Protein AF-A0A2K8UDX4-F1 (afdb_monomer_lite)

Foldseek 3Di:
DDDDDDDDDQDPVRDDDDDDDPPDDDDDDDDDDDDDDDPVPVPCDPVNVVVVPDDDPPPPDD

R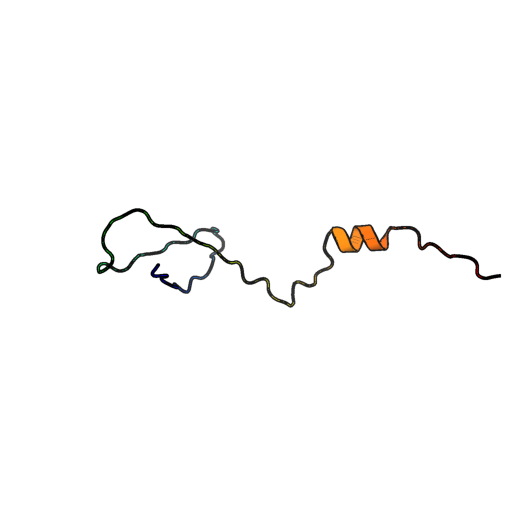adius of gyration: 22.61 Å; chains: 1; bounding box: 36×40×63 Å

Secondary structure (DSSP, 8-state):
-----------TT--------TTSPSS-----------TT-----HHHHHHHTSPP------

Organism: NCBI:txid1166950

Structure (mmCIF, N/CA/C/O backbone):
data_AF-A0A2K8UDX4-F1
#
_entry.id   AF-A0A2K8UDX4-F1
#
loop_
_atom_site.group_PDB
_atom_site.id
_atom_site.type_symbol
_atom_site.label_atom_id
_atom_site.label_alt_id
_atom_site.label_comp_id
_atom_site.label_asym_id
_atom_site.label_entity_id
_atom_site.label_seq_id
_atom_site.pdbx_PDB_ins_code
_atom_site.Cartn_x
_atom_site.Cartn_y
_atom_site.Cartn_z
_atom_site.occupancy
_atom_site.B_iso_or_equiv
_atom_site.auth_seq_id
_atom_site.auth_comp_id
_atom_site.auth_asym_id
_atom_site.auth_atom_id
_atom_site.pdbx_PDB_model_num
ATOM 1 N N . MET A 1 1 ? -17.561 -7.257 2.951 1.00 56.59 1 MET A N 1
ATOM 2 C CA . MET A 1 1 ? -16.184 -6.722 3.019 1.00 56.59 1 MET A CA 1
ATOM 3 C C . MET A 1 1 ? -16.220 -5.314 2.463 1.00 56.59 1 MET A C 1
ATOM 5 O O . MET A 1 1 ? -16.767 -5.145 1.383 1.00 56.59 1 MET A O 1
ATOM 9 N N . GLN A 1 2 ? -15.717 -4.331 3.205 1.00 66.88 2 GLN A N 1
ATOM 10 C CA . GLN A 1 2 ? -15.582 -2.951 2.736 1.00 66.88 2 GLN A CA 1
ATOM 11 C C . GLN A 1 2 ? -14.110 -2.728 2.388 1.00 66.88 2 GLN A C 1
ATOM 13 O O . GLN A 1 2 ? -13.243 -3.050 3.198 1.00 66.88 2 GLN A O 1
ATOM 18 N N . ALA A 1 3 ? -13.836 -2.252 1.177 1.00 71.88 3 ALA A N 1
ATOM 19 C CA . ALA A 1 3 ? -12.496 -1.884 0.740 1.00 71.88 3 ALA A CA 1
ATOM 20 C C . ALA A 1 3 ? -12.390 -0.357 0.728 1.00 71.88 3 ALA A C 1
ATOM 22 O O . ALA A 1 3 ? -13.340 0.322 0.339 1.00 71.88 3 ALA A O 1
ATOM 23 N N . ILE A 1 4 ? -11.256 0.167 1.187 1.00 76.62 4 ILE A N 1
ATOM 24 C CA . ILE A 1 4 ? -10.935 1.591 1.114 1.00 76.62 4 ILE A CA 1
ATOM 25 C C . ILE A 1 4 ? -9.814 1.716 0.095 1.00 76.62 4 ILE A C 1
ATOM 27 O O . ILE A 1 4 ? -8.738 1.152 0.289 1.00 76.62 4 ILE A O 1
ATOM 31 N N . GLU A 1 5 ? -10.089 2.425 -0.992 1.00 77.88 5 GLU A N 1
ATOM 32 C CA . GLU A 1 5 ? -9.095 2.749 -2.005 1.00 77.88 5 GLU A CA 1
ATOM 33 C C . GLU A 1 5 ? -8.454 4.091 -1.654 1.00 77.88 5 GLU A C 1
ATOM 35 O O . GLU A 1 5 ? -9.146 5.083 -1.415 1.00 77.88 5 GLU A O 1
ATOM 40 N N . ILE A 1 6 ? -7.126 4.105 -1.558 1.00 78.69 6 ILE A N 1
ATOM 41 C CA . ILE A 1 6 ? -6.350 5.297 -1.225 1.00 78.69 6 ILE A CA 1
ATOM 42 C C . ILE A 1 6 ? -5.296 5.454 -2.309 1.00 78.69 6 ILE A C 1
ATOM 44 O O . ILE A 1 6 ? -4.393 4.627 -2.423 1.00 78.69 6 ILE A O 1
ATOM 48 N N . ASN A 1 7 ? -5.414 6.527 -3.088 1.00 77.19 7 ASN A N 1
ATOM 49 C CA . ASN A 1 7 ? -4.411 6.888 -4.081 1.00 77.19 7 ASN A CA 1
ATOM 50 C C . ASN A 1 7 ? -3.128 7.305 -3.367 1.00 77.19 7 ASN A C 1
ATOM 52 O O . ASN A 1 7 ? -3.142 8.233 -2.555 1.00 77.19 7 ASN A O 1
ATOM 56 N N . ALA A 1 8 ? -2.024 6.635 -3.675 1.00 75.81 8 ALA A N 1
ATOM 57 C CA . ALA A 1 8 ? -0.734 6.949 -3.093 1.00 75.81 8 ALA A CA 1
ATOM 58 C C . ALA A 1 8 ? 0.389 6.792 -4.115 1.00 75.81 8 ALA A C 1
ATOM 60 O O . ALA A 1 8 ? 0.338 5.934 -4.992 1.00 75.81 8 ALA A O 1
ATOM 61 N N . ILE A 1 9 ? 1.405 7.640 -3.982 1.00 79.88 9 ILE A N 1
ATOM 62 C CA . ILE A 1 9 ? 2.577 7.656 -4.853 1.00 79.88 9 ILE A CA 1
ATOM 63 C C . ILE A 1 9 ? 3.741 7.080 -4.057 1.00 79.88 9 ILE A C 1
ATOM 65 O O . ILE A 1 9 ? 3.993 7.512 -2.933 1.00 79.88 9 ILE A O 1
ATOM 69 N N . ILE A 1 10 ? 4.445 6.115 -4.644 1.00 81.00 10 ILE A N 1
ATOM 70 C CA . ILE A 1 10 ? 5.663 5.563 -4.057 1.00 81.00 10 ILE A CA 1
ATOM 71 C C . ILE A 1 10 ? 6.788 6.573 -4.275 1.00 81.00 10 ILE A C 1
ATOM 73 O O . ILE A 1 10 ? 7.130 6.911 -5.408 1.00 81.00 10 ILE A O 1
ATOM 77 N N . THR A 1 11 ? 7.345 7.071 -3.179 1.00 84.94 11 THR A N 1
ATOM 78 C CA . THR A 1 11 ? 8.505 7.963 -3.169 1.00 84.94 11 THR A CA 1
ATOM 79 C C . THR A 1 11 ? 9.819 7.167 -3.271 1.00 84.94 11 THR A C 1
ATOM 81 O O . THR A 1 11 ? 9.812 5.947 -3.109 1.00 84.94 11 THR A O 1
ATOM 84 N N . PRO A 1 12 ? 10.971 7.810 -3.560 1.00 87.44 12 PRO A N 1
ATOM 85 C CA . PRO A 1 12 ? 12.259 7.110 -3.703 1.00 87.44 12 PRO A CA 1
ATOM 86 C C . PRO A 1 12 ? 12.766 6.391 -2.442 1.00 87.44 12 PRO A C 1
ATOM 88 O O . PRO A 1 12 ? 13.668 5.566 -2.525 1.00 87.44 12 PRO A O 1
ATOM 91 N N . ASP A 1 13 ? 12.210 6.707 -1.274 1.00 90.56 13 ASP A N 1
ATOM 92 C CA . ASP A 1 13 ? 12.434 5.979 -0.019 1.00 90.56 13 ASP A CA 1
ATOM 93 C C . ASP A 1 13 ? 11.708 4.621 0.022 1.00 90.56 13 ASP A C 1
ATOM 95 O O . ASP A 1 13 ? 11.940 3.830 0.933 1.00 90.56 13 ASP A O 1
ATOM 99 N N . HIS A 1 14 ? 10.862 4.335 -0.974 1.00 82.56 14 HIS A N 1
ATOM 100 C CA . HIS A 1 14 ? 10.046 3.131 -1.079 1.00 82.56 14 HIS A CA 1
ATOM 101 C C . HIS A 1 14 ? 9.146 2.889 0.146 1.00 82.56 14 HIS A C 1
ATOM 103 O O . HIS A 1 14 ? 8.767 1.751 0.431 1.00 82.56 14 HIS A O 1
ATOM 109 N N . GLU A 1 15 ? 8.753 3.957 0.849 1.00 84.31 15 GLU A N 1
ATOM 110 C CA . GLU A 1 15 ? 7.805 3.895 1.959 1.00 84.31 15 GLU A CA 1
ATOM 111 C C . GLU A 1 15 ? 6.397 4.314 1.517 1.00 84.31 15 GLU A C 1
ATOM 113 O O . GLU A 1 15 ? 6.208 5.296 0.802 1.00 84.31 15 GLU A O 1
ATOM 118 N N . LEU A 1 16 ? 5.375 3.598 2.002 1.00 83.88 16 LEU A N 1
ATOM 119 C CA . LEU A 1 16 ? 3.974 3.977 1.827 1.00 83.88 16 LEU A CA 1
ATOM 120 C C . LEU A 1 16 ? 3.349 4.314 3.186 1.00 83.88 16 LEU A C 1
ATOM 122 O O . LEU A 1 16 ? 3.142 3.436 4.025 1.00 83.88 16 LEU A O 1
ATOM 126 N N . ARG A 1 17 ? 3.016 5.592 3.399 1.00 83.06 17 ARG A N 1
ATOM 127 C CA . ARG A 1 17 ? 2.365 6.075 4.627 1.00 83.06 17 ARG A CA 1
ATOM 128 C C . ARG A 1 17 ? 0.878 6.295 4.383 1.00 83.06 17 ARG A C 1
ATOM 130 O O . ARG A 1 17 ? 0.484 7.251 3.723 1.00 83.06 17 ARG A O 1
ATOM 137 N N . VAL A 1 18 ? 0.051 5.416 4.946 1.00 79.50 18 VAL A N 1
ATOM 138 C CA . VAL A 1 18 ? -1.411 5.467 4.809 1.00 79.50 18 VAL A CA 1
ATOM 139 C C . VAL A 1 18 ? -2.040 5.867 6.137 1.00 79.50 18 VAL A C 1
ATOM 141 O O . VAL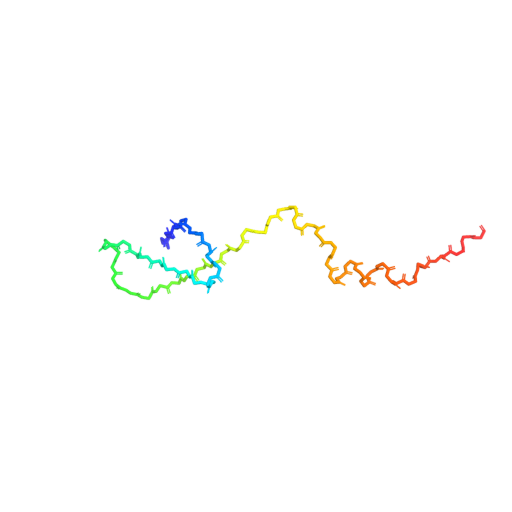 A 1 18 ? -1.832 5.203 7.151 1.00 79.50 18 VAL A O 1
ATOM 144 N N . ARG A 1 19 ? -2.843 6.934 6.135 1.00 83.00 19 ARG A N 1
ATOM 145 C CA . ARG A 1 19 ? -3.678 7.309 7.281 1.00 83.00 19 ARG A CA 1
ATOM 146 C C . ARG A 1 19 ? -5.107 6.842 7.025 1.00 83.00 19 ARG A C 1
ATOM 148 O O . ARG A 1 19 ? -5.752 7.326 6.099 1.00 83.00 19 ARG A O 1
ATOM 155 N N . LEU A 1 20 ? -5.584 5.898 7.834 1.00 83.06 20 LEU A N 1
ATOM 156 C CA . LEU A 1 20 ? -6.967 5.430 7.756 1.00 83.06 20 LEU A CA 1
ATOM 157 C C . LEU A 1 20 ? -7.931 6.501 8.304 1.00 83.06 20 LEU A C 1
ATOM 159 O O . LEU A 1 20 ? -7.547 7.239 9.213 1.00 83.06 20 LEU A O 1
ATOM 163 N N . PRO A 1 21 ? -9.164 6.602 7.777 1.00 81.88 21 PRO A N 1
ATOM 164 C CA . PRO A 1 21 ? -10.158 7.541 8.287 1.00 81.88 21 PRO A CA 1
ATOM 165 C C . PRO A 1 21 ? -10.624 7.207 9.711 1.00 81.88 21 PRO A C 1
ATOM 167 O O . PRO A 1 21 ? -10.883 6.048 10.029 1.00 81.88 21 PRO A O 1
ATOM 170 N N . ASP A 1 22 ? -10.852 8.237 10.528 1.00 84.44 22 ASP A N 1
ATOM 171 C CA . ASP A 1 22 ? -11.207 8.091 11.951 1.00 84.44 22 ASP A CA 1
ATOM 172 C C . ASP A 1 22 ? -12.600 7.464 12.197 1.00 84.44 22 ASP A C 1
ATOM 174 O O . ASP A 1 22 ? -12.932 7.092 13.320 1.00 84.44 22 ASP A O 1
ATOM 178 N N . HIS A 1 23 ? -13.431 7.335 11.157 1.00 82.19 23 HIS A N 1
ATOM 179 C CA . HIS A 1 23 ? -14.758 6.712 11.242 1.00 82.19 23 HIS A CA 1
ATOM 180 C C . HIS A 1 23 ? -14.726 5.180 11.103 1.00 82.19 23 HIS A C 1
ATOM 182 O O . HIS A 1 23 ? -15.765 4.531 11.226 1.00 82.19 23 HIS A O 1
ATOM 188 N N . VAL A 1 24 ? -13.561 4.593 10.818 1.00 81.12 24 VAL A N 1
ATOM 189 C CA . VAL A 1 24 ? -13.393 3.141 10.718 1.00 81.12 24 VAL A CA 1
ATOM 190 C C . VAL A 1 24 ? -13.118 2.578 12.110 1.00 81.12 24 VAL A C 1
ATOM 192 O O . VAL A 1 24 ? -12.186 3.004 12.790 1.00 81.12 24 VAL A O 1
ATOM 195 N N . ALA A 1 25 ? -13.927 1.607 12.539 1.00 82.19 25 ALA A N 1
ATOM 196 C CA . ALA A 1 25 ? -13.736 0.955 13.830 1.00 82.19 25 ALA A CA 1
ATOM 197 C C . ALA A 1 25 ? -12.348 0.277 13.912 1.00 82.19 25 ALA A C 1
ATOM 199 O O . ALA A 1 25 ? -11.942 -0.381 12.948 1.00 82.19 25 ALA A O 1
ATOM 200 N N . PRO A 1 26 ? -11.630 0.381 15.048 1.00 83.88 26 PRO A N 1
ATOM 201 C CA . PRO A 1 26 ? -10.364 -0.318 15.238 1.00 83.88 26 PRO A CA 1
ATOM 202 C C . PRO A 1 26 ? -10.542 -1.835 15.118 1.00 83.88 26 PRO A C 1
ATOM 204 O O . PRO A 1 26 ? -11.489 -2.404 15.663 1.00 83.88 26 PRO A O 1
ATOM 207 N N . GLY A 1 27 ? -9.617 -2.506 14.435 1.00 86.44 27 GLY A N 1
ATOM 208 C CA . GLY A 1 27 ? -9.690 -3.949 14.236 1.00 86.44 27 GLY A CA 1
ATOM 209 C C . GLY A 1 27 ? -8.631 -4.479 13.270 1.00 86.44 27 GLY A C 1
ATOM 210 O O . GLY A 1 27 ? -7.801 -3.711 12.779 1.00 86.44 27 GLY A O 1
ATOM 211 N N . PRO A 1 28 ? -8.635 -5.796 13.000 1.00 83.81 28 PRO A N 1
ATOM 212 C CA . PRO A 1 28 ? -7.729 -6.393 12.031 1.00 83.81 28 PRO A CA 1
ATOM 213 C C . PRO A 1 28 ? -8.020 -5.854 10.628 1.00 83.81 28 PRO A C 1
ATOM 215 O O . PRO A 1 28 ? -9.161 -5.862 10.165 1.00 83.81 28 PRO A O 1
ATOM 218 N N . VAL A 1 29 ? -6.966 -5.423 9.938 1.00 81.38 29 VAL A N 1
ATOM 219 C CA . VAL A 1 29 ? -7.033 -4.917 8.565 1.00 81.38 29 VAL A CA 1
ATOM 220 C C . VAL A 1 29 ? -6.179 -5.775 7.642 1.00 81.38 29 VAL A C 1
ATOM 222 O O . VAL A 1 29 ? -5.139 -6.301 8.039 1.00 81.38 29 VAL A O 1
ATOM 225 N N . ARG A 1 30 ? -6.613 -5.904 6.389 1.00 82.12 30 ARG A N 1
ATOM 226 C CA . ARG A 1 30 ? -5.834 -6.521 5.314 1.00 82.12 30 ARG A CA 1
ATOM 227 C C . ARG A 1 30 ? -5.455 -5.434 4.320 1.00 82.12 30 ARG A C 1
ATOM 229 O O . ARG A 1 30 ? -6.336 -4.784 3.769 1.00 82.12 30 ARG A O 1
ATOM 236 N N . VAL A 1 31 ? -4.158 -5.275 4.084 1.00 81.62 31 VAL A N 1
ATOM 237 C CA . VAL A 1 31 ? -3.621 -4.342 3.087 1.00 81.62 31 VAL A CA 1
ATOM 238 C C . VAL A 1 31 ? -3.283 -5.123 1.818 1.00 81.62 31 VAL A C 1
ATOM 240 O O . VAL A 1 31 ? -2.706 -6.208 1.893 1.00 81.62 31 VAL A O 1
ATOM 243 N N . ILE A 1 32 ? -3.670 -4.591 0.660 1.00 81.62 32 ILE A N 1
ATOM 244 C CA . ILE A 1 32 ? -3.338 -5.135 -0.661 1.00 81.62 32 ILE A CA 1
ATOM 245 C C . ILE A 1 32 ? -2.655 -4.009 -1.433 1.00 81.62 32 ILE A C 1
ATOM 247 O O . ILE A 1 32 ? -3.227 -2.931 -1.561 1.00 81.62 32 ILE A O 1
ATOM 251 N N . VAL A 1 33 ? -1.438 -4.255 -1.918 1.00 80.44 33 VAL A N 1
ATOM 252 C CA . VAL A 1 33 ? -0.680 -3.304 -2.741 1.00 80.44 33 VAL A CA 1
ATOM 253 C C . VAL A 1 33 ? -0.647 -3.845 -4.162 1.00 80.44 33 VAL A C 1
ATOM 255 O O . VAL A 1 33 ? -0.219 -4.978 -4.383 1.00 80.44 33 VAL A O 1
ATOM 258 N N . LEU A 1 34 ? -1.124 -3.043 -5.108 1.00 76.94 34 LEU A N 1
ATOM 259 C CA . LEU A 1 34 ? -1.095 -3.346 -6.532 1.00 76.94 34 LEU A CA 1
ATOM 260 C C . LEU A 1 34 ? -0.130 -2.364 -7.187 1.00 76.94 34 LEU A C 1
ATOM 262 O O . LEU A 1 34 ? -0.296 -1.155 -7.057 1.00 76.94 34 LEU A O 1
ATOM 266 N N . PHE A 1 35 ? 0.888 -2.886 -7.863 1.00 73.69 35 PHE A N 1
ATOM 267 C CA . PHE A 1 35 ? 1.764 -2.067 -8.688 1.00 73.69 35 PHE A CA 1
ATOM 268 C C . PHE A 1 35 ? 1.146 -1.983 -10.075 1.00 73.69 35 PHE A C 1
ATOM 270 O O . PHE A 1 35 ? 0.999 -3.005 -10.751 1.00 73.69 35 PHE A O 1
ATOM 277 N N . GLU A 1 36 ? 0.794 -0.776 -10.506 1.00 69.25 36 GLU A N 1
ATOM 278 C CA . GLU A 1 36 ? 0.508 -0.552 -11.915 1.00 69.25 36 GLU A CA 1
ATOM 279 C C . GLU A 1 36 ? 1.824 -0.700 -12.675 1.00 69.25 36 GLU A C 1
ATOM 281 O O . GLU A 1 36 ? 2.759 0.084 -12.519 1.00 69.25 36 GLU A O 1
ATOM 286 N N . SER A 1 37 ? 1.931 -1.782 -13.440 1.00 63.12 37 SER A N 1
ATOM 287 C CA . SER A 1 37 ? 3.017 -1.925 -14.399 1.00 63.12 37 SER A CA 1
ATOM 288 C C . SER A 1 37 ? 2.673 -1.005 -15.557 1.00 63.12 37 SER A C 1
ATOM 290 O O . SER A 1 37 ? 1.629 -1.189 -16.185 1.00 63.12 37 SER A O 1
ATOM 292 N N . ASP A 1 38 ? 3.516 -0.010 -15.817 1.00 55.62 38 ASP A N 1
ATOM 293 C CA . ASP A 1 38 ? 3.401 0.798 -17.024 1.00 55.62 38 ASP A CA 1
ATOM 294 C C . ASP A 1 38 ? 3.329 -0.173 -18.221 1.00 55.62 38 ASP A C 1
ATOM 296 O O . ASP A 1 38 ? 4.240 -0.994 -18.380 1.00 55.62 38 ASP A O 1
ATOM 300 N N . PRO A 1 39 ? 2.270 -0.163 -19.050 1.00 55.81 39 PRO A N 1
ATOM 301 C CA . PRO A 1 39 ? 2.183 -1.064 -20.199 1.00 55.81 39 PRO A CA 1
ATOM 302 C C . PRO A 1 39 ? 3.332 -0.835 -21.196 1.00 55.81 39 PRO A C 1
ATOM 304 O O . PRO A 1 39 ? 3.579 -1.680 -22.056 1.00 55.81 39 PRO A O 1
ATOM 307 N N . THR A 1 40 ? 4.060 0.283 -21.075 1.00 53.38 40 THR A N 1
ATOM 308 C CA . THR A 1 40 ? 5.272 0.567 -21.852 1.00 53.38 40 THR A CA 1
ATOM 309 C C . THR A 1 40 ? 6.557 -0.018 -21.264 1.00 53.38 40 THR A C 1
ATOM 311 O O . THR A 1 40 ? 7.570 -0.046 -21.963 1.00 53.38 40 THR A O 1
ATOM 314 N N . ALA A 1 41 ? 6.529 -0.614 -20.065 1.00 51.31 41 ALA A N 1
ATOM 315 C CA . ALA A 1 41 ? 7.612 -1.451 -19.546 1.00 51.31 41 ALA A CA 1
ATO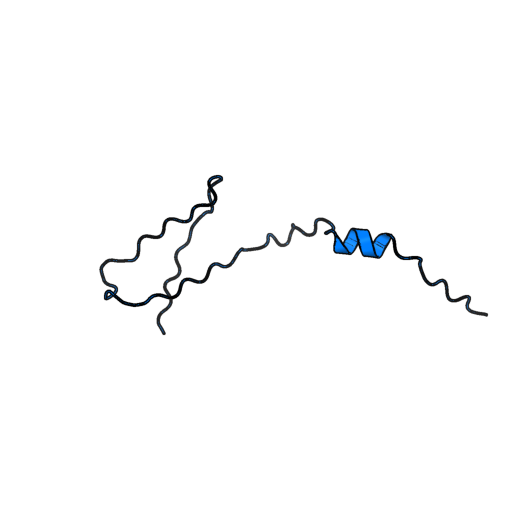M 316 C C . ALA A 1 41 ? 7.656 -2.827 -20.248 1.00 51.31 41 ALA A C 1
ATOM 318 O O . ALA A 1 41 ? 7.910 -3.858 -19.637 1.00 51.31 41 ALA A O 1
ATOM 319 N N . SER A 1 42 ? 7.461 -2.844 -21.569 1.00 54.78 42 SER A N 1
ATOM 320 C CA . SER A 1 42 ? 7.887 -3.915 -22.471 1.00 54.78 42 SER A CA 1
ATOM 321 C C . SER A 1 42 ? 9.381 -3.743 -22.791 1.00 54.78 42 SER A C 1
ATOM 323 O O . SER A 1 42 ? 9.825 -3.825 -23.934 1.00 54.78 42 SER A O 1
ATOM 325 N N . ALA A 1 43 ? 10.185 -3.430 -21.774 1.00 60.09 43 ALA A N 1
ATOM 326 C CA . ALA A 1 43 ? 11.622 -3.589 -21.893 1.00 60.09 43 ALA A CA 1
ATOM 327 C C . ALA A 1 43 ? 11.879 -5.095 -21.878 1.00 60.09 43 ALA A C 1
ATOM 329 O O . ALA A 1 43 ? 11.434 -5.763 -20.944 1.00 60.09 43 ALA A O 1
ATOM 330 N N . LYS A 1 44 ? 12.544 -5.616 -22.921 1.00 62.66 44 LYS A N 1
ATOM 331 C CA . LYS A 1 44 ? 12.922 -7.032 -23.022 1.00 62.66 44 LYS A CA 1
ATOM 332 C C . LYS A 1 44 ? 13.468 -7.504 -21.677 1.00 62.66 44 LYS A C 1
ATOM 334 O O . LYS A 1 44 ? 14.521 -7.043 -21.238 1.00 62.66 44 LYS A O 1
ATOM 339 N N . GLY A 1 45 ? 12.713 -8.365 -21.006 1.00 66.69 45 GLY A N 1
ATOM 340 C CA . GLY A 1 45 ? 13.099 -8.902 -19.714 1.00 66.69 45 GLY A CA 1
ATOM 341 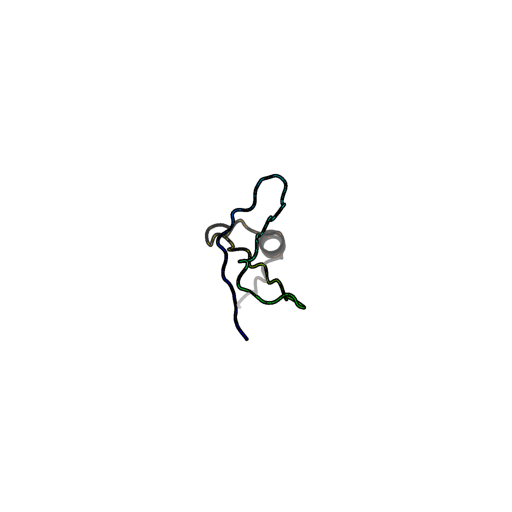C C . GLY A 1 45 ? 14.182 -9.962 -19.879 1.00 66.69 45 GLY A C 1
ATOM 342 O O . GLY A 1 45 ? 14.485 -10.410 -20.985 1.00 66.69 45 GLY A O 1
ATOM 343 N N . ASN A 1 46 ? 14.714 -10.450 -18.759 1.00 71.12 46 ASN A N 1
ATOM 344 C CA . ASN A 1 46 ? 15.696 -11.544 -18.754 1.00 71.12 46 ASN A CA 1
ATOM 345 C C . ASN A 1 46 ? 15.200 -12.795 -19.508 1.00 71.12 46 ASN A C 1
ATOM 347 O O . ASN A 1 46 ? 15.997 -13.570 -20.032 1.00 71.12 46 ASN A O 1
ATOM 351 N N . LEU A 1 47 ? 13.878 -12.995 -19.559 1.00 73.44 47 LEU A N 1
ATOM 352 C CA . LEU A 1 47 ? 13.256 -14.073 -20.321 1.00 73.44 47 LEU A CA 1
ATOM 353 C C . LEU A 1 47 ? 13.372 -13.846 -21.835 1.00 73.44 47 LEU A C 1
ATOM 355 O O . LEU A 1 47 ? 13.720 -14.779 -22.550 1.00 73.44 47 LEU A O 1
ATOM 359 N N . ASP A 1 48 ? 13.143 -12.625 -22.317 1.00 78.94 48 ASP A N 1
ATOM 360 C CA . ASP A 1 48 ? 13.249 -12.299 -23.743 1.00 78.94 48 ASP A CA 1
ATOM 361 C C . ASP A 1 48 ? 14.692 -12.460 -24.241 1.00 78.94 48 ASP A C 1
ATOM 363 O O . ASP A 1 48 ? 14.925 -13.026 -25.308 1.00 78.94 48 ASP A O 1
ATOM 367 N N . GLU A 1 49 ? 15.677 -12.048 -23.434 1.00 78.81 49 GLU A N 1
ATOM 368 C CA . GLU A 1 49 ? 17.097 -12.250 -23.747 1.00 78.81 49 GLU A CA 1
ATOM 369 C C . GLU A 1 49 ? 17.481 -13.739 -23.779 1.00 78.81 49 GLU A C 1
ATOM 371 O O . GLU A 1 49 ? 18.270 -14.170 -24.622 1.00 78.81 49 GLU A O 1
ATOM 376 N N . PHE A 1 50 ? 16.920 -14.547 -22.875 1.00 79.50 50 PHE A N 1
ATOM 377 C CA . PHE A 1 50 ? 17.136 -15.991 -22.876 1.00 79.50 50 PHE A CA 1
ATOM 378 C C . PHE A 1 50 ? 16.548 -16.650 -24.130 1.00 79.50 50 PHE A C 1
ATOM 380 O O . PHE A 1 50 ? 17.220 -17.472 -24.753 1.00 79.50 50 PHE A O 1
ATOM 387 N N . LEU A 1 51 ? 15.328 -16.271 -24.522 1.00 82.94 51 LEU A N 1
ATOM 388 C CA . LEU A 1 51 ? 14.644 -16.824 -25.692 1.00 82.94 51 LEU A CA 1
ATOM 389 C C . LEU A 1 51 ? 15.358 -16.469 -27.005 1.00 82.94 51 LEU A C 1
ATOM 391 O O . LEU A 1 51 ? 15.493 -17.340 -27.862 1.00 82.94 51 LEU A O 1
ATOM 395 N N . ASP A 1 52 ? 15.894 -15.251 -27.132 1.00 83.69 52 ASP A N 1
ATOM 396 C CA . ASP A 1 52 ? 16.691 -14.826 -28.297 1.00 83.69 52 ASP A CA 1
ATOM 397 C C . ASP A 1 52 ? 17.989 -15.639 -28.470 1.00 83.69 52 ASP A C 1
ATOM 399 O O . ASP A 1 52 ? 18.510 -15.770 -29.579 1.00 83.69 52 ASP A O 1
ATOM 403 N N . ARG A 1 53 ? 18.537 -16.186 -27.377 1.00 81.56 53 ARG A N 1
ATOM 404 C CA . ARG A 1 53 ? 19.772 -16.989 -27.392 1.00 81.56 53 ARG A CA 1
ATOM 405 C C . ARG A 1 53 ? 19.533 -18.459 -27.728 1.00 81.56 5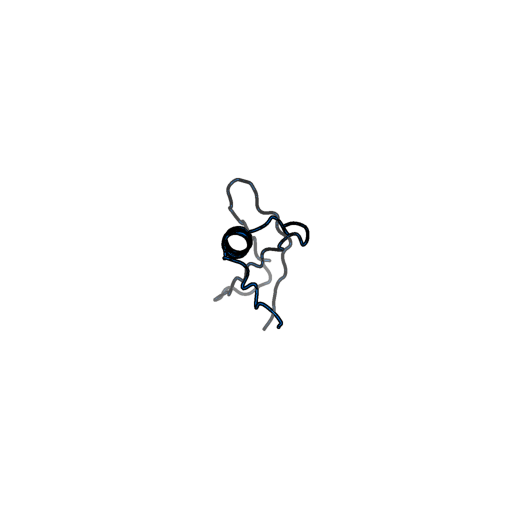3 ARG A C 1
ATOM 407 O O . ARG A 1 53 ? 20.504 -19.192 -27.933 1.00 81.56 53 ARG A O 1
ATOM 414 N N . LEU A 1 54 ? 18.281 -18.916 -27.757 1.00 84.25 54 LEU A N 1
ATOM 415 C CA . LEU A 1 54 ? 17.988 -20.309 -28.068 1.00 84.25 54 LEU A CA 1
ATOM 416 C C . LEU A 1 54 ? 18.229 -20.586 -29.561 1.00 84.25 54 LEU A C 1
ATOM 418 O O . LEU A 1 54 ? 17.818 -19.803 -30.420 1.00 84.25 54 LEU A O 1
ATOM 422 N N . PRO A 1 55 ? 18.885 -21.707 -29.908 1.00 81.50 55 PRO A N 1
ATOM 423 C CA . PRO A 1 55 ? 19.100 -22.068 -31.298 1.00 81.50 55 PRO A CA 1
ATOM 424 C C . PRO A 1 55 ? 17.755 -22.298 -31.994 1.00 81.50 55 PRO A C 1
ATOM 426 O O . PRO A 1 55 ? 16.945 -23.124 -31.572 1.00 81.50 55 PRO A O 1
ATOM 429 N N . ILE A 1 56 ? 17.530 -21.567 -33.088 1.00 79.19 56 ILE A N 1
ATOM 430 C CA . ILE A 1 56 ? 16.328 -21.712 -33.909 1.00 79.19 56 ILE A CA 1
ATOM 431 C C . ILE A 1 56 ? 16.338 -23.116 -34.509 1.00 79.19 56 ILE A C 1
ATOM 433 O O . ILE A 1 56 ? 17.249 -23.468 -35.265 1.00 79.19 56 ILE A O 1
ATOM 437 N N . ASN A 1 57 ? 15.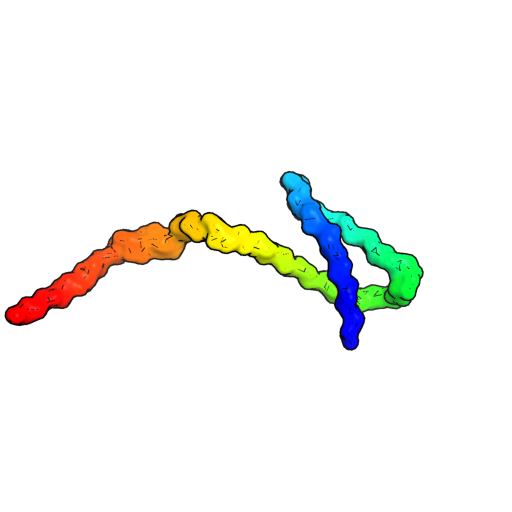313 -23.906 -34.195 1.00 67.69 57 ASN A N 1
ATOM 438 C CA . ASN A 1 57 ? 15.132 -25.220 -34.790 1.00 67.69 57 ASN A CA 1
ATOM 439 C C . ASN A 1 57 ? 14.755 -25.051 -36.269 1.00 67.69 57 ASN A C 1
ATOM 441 O O . ASN A 1 57 ? 13.585 -24.919 -36.623 1.00 67.69 57 ASN A O 1
ATOM 445 N N . ARG A 1 58 ? 15.766 -24.989 -37.140 1.00 65.62 58 ARG A N 1
ATOM 446 C CA . ARG A 1 58 ? 15.584 -25.027 -38.591 1.00 65.62 58 ARG A CA 1
ATOM 447 C C . ARG A 1 58 ? 15.243 -26.461 -38.964 1.00 65.62 58 ARG A C 1
ATOM 449 O O . ARG A 1 58 ? 16.121 -27.228 -39.344 1.00 65.62 58 ARG A O 1
ATOM 456 N N . THR A 1 59 ? 13.975 -26.835 -38.835 1.00 64.44 59 THR A N 1
ATOM 457 C CA . THR A 1 59 ? 13.477 -28.044 -39.485 1.00 64.44 59 THR A CA 1
ATOM 458 C C . THR A 1 59 ? 13.713 -27.871 -40.981 1.00 64.44 59 THR A C 1
ATOM 460 O O . THR A 1 59 ? 13.080 -27.036 -41.623 1.00 64.44 59 THR A O 1
ATOM 463 N N . THR A 1 60 ? 14.686 -28.601 -41.519 1.00 61.25 60 THR A N 1
ATOM 464 C CA . THR A 1 60 ? 14.907 -28.733 -42.956 1.00 61.25 60 THR A CA 1
ATOM 465 C C . THR A 1 60 ? 13.686 -29.417 -43.550 1.00 61.25 60 THR A C 1
ATOM 467 O O . THR A 1 60 ? 13.520 -30.627 -43.406 1.00 61.25 60 THR A O 1
ATOM 470 N N . THR A 1 61 ? 12.804 -28.626 -44.152 1.00 59.00 61 THR A N 1
ATOM 471 C CA . THR A 1 61 ? 11.736 -29.126 -45.018 1.00 59.00 61 THR A CA 1
ATOM 472 C C . THR A 1 61 ? 12.387 -29.742 -46.267 1.00 59.00 61 THR A C 1
ATOM 474 O O . THR A 1 61 ? 13.297 -29.106 -46.807 1.00 59.00 61 THR A O 1
ATOM 477 N N . PRO A 1 62 ? 12.000 -30.967 -46.672 1.00 60.59 62 PRO A N 1
ATOM 478 C CA . PRO A 1 62 ? 12.589 -31.679 -47.810 1.00 60.59 62 PRO A CA 1
ATOM 479 C C . PRO A 1 62 ? 12.332 -30.998 -49.157 1.00 60.59 62 PRO A C 1
ATOM 481 O O . PRO A 1 62 ? 11.304 -30.290 -49.282 1.00 60.59 62 PRO A O 1
#

pLDDT: mean 75.08, std 10.09, range [51.31, 90.56]

Sequence (62 aa):
MQAIEINAIITPDHELRVRLPDHVAPGPVRVIVLFESDPTASAKGNLDEFLDRLPINRTTTP